Protein AF-A0A3N9XBM6-F1 (afdb_monomer_lite)

Foldseek 3Di:
DDDDPVVVQCCQQPNCCHPCNNDPHVLVVDDDPLNPDLVVLVVVLVVQVVVCVVVVNDVDDDDDDDPCRVVSSVVSNVVVD

Sequence (81 aa):
MPIRWRDAMNQALYGPDGFFVACTGPADHFRTSVHASPAFAGALLRLVAQVDAALGHPPRLDVVDVGAGRGELLRALVGLA

Structure (mmCIF, N/CA/C/O backbone):
data_AF-A0A3N9XBM6-F1
#
_entry.id   AF-A0A3N9XBM6-F1
#
loop_
_atom_site.group_PDB
_atom_site.id
_atom_site.type_symbol
_atom_site.label_atom_id
_atom_site.label_alt_id
_atom_site.label_comp_id
_atom_site.label_asym_id
_atom_site.label_entity_id
_atom_site.label_seq_id
_atom_site.pdbx_PDB_ins_code
_atom_site.Cartn_x
_atom_site.Cartn_y
_atom_site.Cartn_z
_atom_site.occupancy
_atom_site.B_iso_or_equiv
_atom_site.auth_seq_id
_atom_site.auth_comp_id
_atom_site.auth_asym_id
_atom_site.auth_atom_id
_atom_site.pdbx_PDB_model_num
ATOM 1 N N . MET A 1 1 ? 7.827 -7.274 -35.932 1.00 77.94 1 MET A N 1
ATOM 2 C CA . MET A 1 1 ? 6.418 -6.820 -35.942 1.00 77.94 1 MET A CA 1
ATOM 3 C C . MET A 1 1 ? 6.231 -5.790 -34.844 1.00 77.94 1 MET A C 1
ATOM 5 O O . MET A 1 1 ? 6.844 -5.967 -33.797 1.00 77.94 1 MET A O 1
ATOM 9 N N . PRO A 1 2 ? 5.418 -4.744 -35.053 1.00 88.19 2 PRO A N 1
ATOM 10 C CA . PRO A 1 2 ? 5.015 -3.869 -33.960 1.00 88.19 2 PRO A CA 1
ATOM 11 C C . PRO A 1 2 ? 4.223 -4.670 -32.914 1.00 88.19 2 PRO A C 1
ATOM 13 O O . PRO A 1 2 ? 3.394 -5.509 -33.270 1.00 88.19 2 PRO A O 1
ATOM 16 N N . ILE A 1 3 ? 4.500 -4.418 -31.636 1.00 96.25 3 ILE A N 1
ATOM 17 C CA . ILE A 1 3 ? 3.768 -4.987 -30.496 1.00 96.25 3 ILE A CA 1
ATOM 18 C C . ILE A 1 3 ? 2.781 -3.956 -29.944 1.00 96.25 3 ILE A C 1
ATOM 20 O O . ILE A 1 3 ? 2.960 -2.751 -30.135 1.00 96.25 3 ILE A O 1
ATOM 24 N N . ARG A 1 4 ? 1.723 -4.407 -29.257 1.00 97.69 4 ARG A N 1
ATOM 25 C CA . ARG A 1 4 ? 0.792 -3.478 -28.600 1.00 97.69 4 ARG A CA 1
ATOM 26 C C . ARG A 1 4 ? 1.508 -2.785 -27.449 1.00 97.69 4 ARG A C 1
ATOM 28 O O . ARG A 1 4 ? 2.292 -3.405 -26.738 1.00 97.69 4 ARG A O 1
ATOM 35 N N . TRP A 1 5 ? 1.157 -1.527 -27.201 1.00 96.69 5 TRP A N 1
ATOM 36 C CA . TRP A 1 5 ? 1.734 -0.754 -26.099 1.00 96.69 5 TRP A CA 1
ATOM 37 C C . TRP A 1 5 ? 1.595 -1.446 -24.736 1.00 96.69 5 TRP A C 1
ATOM 39 O O . TRP A 1 5 ? 2.537 -1.456 -23.953 1.00 96.69 5 TRP A O 1
ATOM 49 N N . ARG A 1 6 ? 0.447 -2.085 -24.466 1.00 97.06 6 ARG A N 1
ATOM 50 C CA . ARG A 1 6 ? 0.236 -2.862 -23.234 1.00 97.06 6 ARG A CA 1
ATOM 51 C C . ARG A 1 6 ? 1.267 -3.981 -23.079 1.00 97.06 6 ARG A C 1
ATOM 53 O O . ARG A 1 6 ? 1.798 -4.161 -21.990 1.00 97.06 6 ARG A O 1
ATOM 60 N N . ASP A 1 7 ? 1.546 -4.698 -24.160 1.00 96.81 7 ASP A N 1
ATOM 61 C CA . ASP A 1 7 ? 2.471 -5.830 -24.149 1.00 96.81 7 ASP A CA 1
ATOM 62 C C . ASP A 1 7 ? 3.917 -5.334 -24.007 1.00 96.81 7 ASP A C 1
ATOM 64 O O . ASP A 1 7 ? 4.690 -5.905 -23.239 1.00 96.81 7 ASP A O 1
ATOM 68 N N . ALA A 1 8 ? 4.248 -4.213 -24.662 1.00 96.38 8 ALA A N 1
ATOM 69 C CA . ALA A 1 8 ? 5.530 -3.526 -24.507 1.00 96.38 8 ALA A CA 1
ATOM 70 C C . ALA A 1 8 ? 5.765 -3.067 -23.058 1.00 96.38 8 ALA A C 1
ATOM 72 O O . ALA A 1 8 ? 6.809 -3.357 -22.480 1.00 96.38 8 ALA A O 1
ATOM 73 N N . MET A 1 9 ? 4.775 -2.403 -22.450 1.00 96.56 9 MET A N 1
ATOM 74 C CA . MET A 1 9 ? 4.822 -1.967 -21.051 1.00 96.56 9 MET A CA 1
ATOM 75 C C . MET A 1 9 ? 4.963 -3.151 -20.096 1.00 96.56 9 MET A C 1
ATOM 77 O O . MET A 1 9 ? 5.762 -3.096 -19.166 1.00 96.56 9 MET A O 1
ATOM 81 N N . ASN A 1 10 ? 4.222 -4.236 -20.333 1.00 95.88 10 ASN A N 1
ATOM 82 C CA . ASN A 1 10 ? 4.306 -5.423 -19.493 1.00 95.88 10 ASN A CA 1
ATOM 83 C C . ASN A 1 10 ? 5.697 -6.072 -19.561 1.00 95.88 10 ASN A C 1
ATOM 85 O O . ASN A 1 10 ? 6.251 -6.419 -18.523 1.00 95.88 10 ASN A O 1
ATOM 89 N N . GLN A 1 11 ? 6.294 -6.184 -20.754 1.00 94.50 11 GLN A N 1
ATOM 90 C CA . GLN A 1 11 ? 7.669 -6.678 -20.896 1.00 94.50 11 GLN A CA 1
ATOM 91 C C . GLN A 1 11 ? 8.686 -5.763 -20.210 1.00 94.50 11 GLN A C 1
ATOM 93 O O . GLN A 1 11 ? 9.530 -6.254 -19.468 1.00 94.50 11 GLN A O 1
ATOM 98 N N . ALA A 1 12 ? 8.588 -4.447 -20.411 1.00 92.75 12 ALA A N 1
ATOM 99 C CA . ALA A 1 12 ? 9.536 -3.492 -19.841 1.00 92.75 12 ALA A CA 1
ATOM 100 C C . ALA A 1 12 ? 9.472 -3.420 -18.305 1.00 92.75 12 ALA A C 1
ATOM 102 O O . ALA A 1 12 ? 10.490 -3.202 -17.654 1.00 92.75 12 ALA A O 1
ATOM 103 N N . LEU A 1 13 ? 8.287 -3.594 -17.712 1.00 91.75 13 LEU A N 1
ATOM 104 C CA . LEU A 1 13 ? 8.101 -3.517 -16.262 1.00 91.75 13 LEU A CA 1
ATOM 105 C C . LEU A 1 13 ? 8.289 -4.867 -15.562 1.00 91.75 13 LEU A C 1
ATOM 107 O O . LEU A 1 13 ? 8.918 -4.910 -14.507 1.00 91.75 13 LEU A O 1
ATOM 111 N N . TYR A 1 14 ? 7.758 -5.949 -16.134 1.00 92.00 14 TYR A N 1
ATOM 112 C CA . TYR A 1 14 ? 7.601 -7.246 -15.461 1.00 92.00 14 TYR A CA 1
ATOM 113 C C . TYR A 1 14 ? 8.188 -8.436 -16.233 1.00 92.00 14 TYR A C 1
ATOM 115 O O . TYR A 1 14 ? 8.032 -9.578 -15.803 1.00 92.00 14 TYR A O 1
ATOM 123 N N . GLY A 1 15 ? 8.830 -8.208 -17.383 1.00 93.12 15 GLY A N 1
ATOM 124 C CA . GLY A 1 15 ? 9.557 -9.257 -18.097 1.00 93.12 15 GLY A CA 1
ATOM 125 C C . GLY A 1 15 ? 10.780 -9.761 -17.316 1.00 93.12 15 GLY A C 1
ATOM 126 O O . GLY A 1 15 ? 11.119 -9.189 -16.282 1.00 93.12 15 GLY A O 1
ATOM 127 N N . PRO A 1 16 ? 11.476 -10.801 -17.811 1.00 91.12 16 PRO A N 1
ATOM 128 C CA . PRO A 1 16 ? 12.681 -11.338 -17.166 1.00 91.12 16 PRO A CA 1
ATOM 129 C C . PRO A 1 16 ? 13.753 -10.275 -16.875 1.00 91.12 16 PRO A C 1
ATOM 131 O O . PRO A 1 16 ? 14.358 -10.298 -15.809 1.00 91.12 16 PRO A O 1
ATOM 134 N N . ASP A 1 17 ? 13.907 -9.308 -17.784 1.00 89.56 17 ASP A N 1
ATOM 135 C CA . ASP A 1 17 ? 14.802 -8.148 -17.647 1.00 89.56 17 ASP A CA 1
ATOM 136 C C . ASP A 1 17 ? 14.043 -6.856 -17.273 1.00 89.56 17 ASP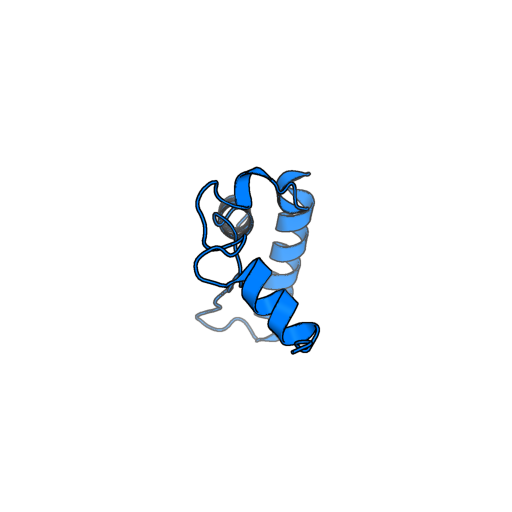 A C 1
ATOM 138 O O . ASP A 1 17 ? 14.533 -5.743 -17.463 1.00 89.56 17 ASP A O 1
ATOM 142 N N . GLY A 1 18 ? 12.798 -6.989 -16.811 1.00 90.56 18 GLY A N 1
ATOM 143 C CA . GLY A 1 18 ? 11.906 -5.871 -16.532 1.00 90.56 18 GLY A CA 1
ATOM 144 C C . GLY A 1 18 ? 12.317 -5.097 -15.284 1.00 90.56 18 GLY A C 1
ATOM 145 O O . GLY A 1 18 ? 12.902 -5.653 -14.359 1.00 90.56 18 GLY A O 1
ATOM 146 N N . PHE A 1 19 ? 11.962 -3.815 -15.223 1.00 87.50 19 PHE A N 1
ATOM 147 C CA . PHE A 1 19 ? 12.373 -2.903 -14.149 1.00 87.50 19 PHE A CA 1
ATOM 148 C C . PHE A 1 19 ? 12.045 -3.399 -12.728 1.00 87.50 19 PHE A C 1
ATOM 150 O O . PHE A 1 19 ? 12.833 -3.184 -11.815 1.00 87.50 19 PHE A O 1
ATOM 157 N N . PHE A 1 20 ? 10.901 -4.062 -12.520 1.00 85.31 20 PHE A N 1
ATOM 158 C CA . PHE A 1 20 ? 10.529 -4.603 -11.205 1.00 85.31 20 PHE A CA 1
ATOM 159 C C . PHE A 1 20 ? 11.125 -5.990 -10.909 1.00 85.31 20 PHE A C 1
ATOM 161 O O . PHE A 1 20 ? 10.942 -6.494 -9.801 1.00 85.31 20 PHE A O 1
ATOM 168 N N . VAL A 1 21 ? 11.802 -6.609 -11.880 1.00 87.19 21 VAL A N 1
ATOM 169 C CA . VAL A 1 21 ? 12.304 -7.993 -11.822 1.00 87.19 21 VAL A CA 1
ATOM 170 C C . VAL A 1 21 ? 13.835 -8.037 -11.812 1.00 87.19 21 VAL A C 1
ATOM 172 O O . VAL A 1 21 ? 14.419 -8.771 -11.017 1.00 87.19 21 VAL A O 1
ATOM 175 N N . ALA A 1 22 ? 14.491 -7.244 -12.661 1.00 80.81 22 ALA A N 1
ATOM 176 C CA . ALA A 1 22 ? 15.943 -7.154 -12.743 1.00 80.81 22 ALA A CA 1
ATOM 177 C C . ALA A 1 22 ? 16.519 -6.313 -11.582 1.00 80.81 22 ALA A C 1
ATOM 179 O O . ALA A 1 22 ? 15.980 -5.272 -11.219 1.00 80.81 22 ALA A O 1
ATOM 180 N N . CYS A 1 23 ? 17.607 -6.795 -10.973 1.00 66.19 23 CYS A N 1
ATOM 181 C CA . CYS A 1 23 ? 18.209 -6.274 -9.737 1.00 66.19 23 CYS A CA 1
ATOM 182 C C . CYS A 1 23 ? 18.685 -4.799 -9.774 1.00 66.19 23 CYS A C 1
ATOM 184 O O . CYS A 1 23 ? 19.095 -4.297 -10.813 1.00 66.19 23 CYS A O 1
ATOM 186 N N . THR A 1 24 ? 18.802 -4.228 -8.558 1.00 60.12 24 THR A N 1
ATOM 187 C CA . THR A 1 24 ? 18.653 -2.822 -8.087 1.00 60.12 24 THR A CA 1
ATOM 188 C C . THR A 1 24 ? 17.199 -2.527 -7.729 1.00 60.12 24 THR A C 1
ATOM 190 O O . THR A 1 24 ? 16.401 -2.059 -8.529 1.00 60.12 24 THR A O 1
ATOM 193 N N . GLY A 1 25 ? 16.818 -2.914 -6.507 1.00 58.44 25 GLY A N 1
ATOM 194 C CA . GLY A 1 25 ? 15.431 -2.897 -6.053 1.00 58.44 25 GLY A CA 1
ATOM 195 C C . GLY A 1 25 ? 14.724 -1.576 -6.402 1.00 58.44 25 GLY A C 1
ATOM 196 O O . GLY A 1 25 ? 15.189 -0.522 -5.972 1.00 58.44 25 GLY A O 1
ATOM 197 N N . PRO A 1 26 ? 13.577 -1.606 -7.108 1.00 60.84 26 PRO A N 1
ATOM 198 C CA . PRO A 1 26 ? 12.807 -0.416 -7.486 1.00 60.84 26 PRO A CA 1
ATOM 199 C C . PRO A 1 26 ? 12.572 0.544 -6.314 1.00 60.84 26 PRO A C 1
ATOM 201 O O . PRO A 1 26 ? 12.532 1.758 -6.483 1.00 60.84 26 PRO A O 1
ATOM 204 N N . ALA A 1 27 ? 12.454 -0.015 -5.107 1.00 61.81 27 ALA A N 1
ATOM 205 C CA . ALA A 1 27 ? 12.241 0.699 -3.858 1.00 61.81 27 ALA A CA 1
ATOM 206 C C . ALA A 1 27 ? 13.327 1.736 -3.508 1.00 61.81 27 ALA A C 1
ATOM 208 O O . ALA A 1 27 ? 13.032 2.661 -2.755 1.00 61.81 27 ALA A O 1
ATOM 209 N N . ASP A 1 28 ? 14.547 1.628 -4.042 1.00 65.62 28 ASP A N 1
ATOM 210 C CA . ASP A 1 28 ? 15.603 2.629 -3.823 1.00 65.62 28 ASP A CA 1
ATOM 211 C C . ASP A 1 28 ? 15.439 3.872 -4.709 1.00 65.62 28 ASP A C 1
ATOM 213 O O . ASP A 1 28 ? 15.979 4.934 -4.404 1.00 65.62 28 ASP A O 1
ATOM 217 N N . HIS A 1 29 ? 14.654 3.773 -5.784 1.00 69.00 29 HIS A N 1
ATOM 218 C CA . HIS A 1 29 ? 14.403 4.879 -6.709 1.00 69.00 29 HIS A CA 1
ATOM 219 C C . HIS A 1 29 ? 13.166 5.706 -6.335 1.00 69.00 29 HIS A C 1
ATOM 221 O O . HIS A 1 29 ? 12.969 6.798 -6.871 1.00 69.00 29 HIS A O 1
ATOM 227 N N . PHE A 1 30 ? 12.318 5.206 -5.429 1.00 75.56 30 PHE A N 1
ATOM 228 C CA . PHE A 1 30 ? 11.029 5.821 -5.134 1.00 75.56 30 PHE A CA 1
ATOM 229 C C . PHE A 1 30 ? 10.992 6.513 -3.778 1.00 75.56 30 PHE A C 1
ATOM 231 O O . PHE A 1 30 ? 11.192 5.913 -2.726 1.00 75.56 30 PHE A O 1
ATOM 238 N N . ARG A 1 31 ? 10.582 7.780 -3.807 1.00 82.38 31 ARG A N 1
ATOM 239 C CA . ARG A 1 31 ? 10.094 8.510 -2.639 1.00 82.38 31 ARG A CA 1
ATOM 240 C C . ARG A 1 31 ? 8.588 8.711 -2.793 1.00 82.38 31 ARG A C 1
ATOM 242 O O . ARG A 1 31 ? 8.143 9.609 -3.499 1.00 82.38 31 ARG A O 1
ATOM 249 N N . THR A 1 32 ? 7.806 7.844 -2.158 1.00 86.00 32 THR A N 1
ATOM 250 C CA . THR A 1 32 ? 6.331 7.922 -2.132 1.00 86.00 32 THR A CA 1
ATOM 251 C C . THR A 1 32 ? 5.825 8.746 -0.939 1.00 86.00 32 THR A C 1
ATOM 253 O O . THR A 1 32 ? 6.610 9.120 -0.067 1.00 86.00 32 THR A O 1
ATOM 256 N N . SER A 1 33 ? 4.513 8.999 -0.849 1.00 87.12 33 SER A N 1
ATOM 257 C CA . SER A 1 33 ? 3.891 9.775 0.243 1.00 87.12 33 SER A CA 1
ATOM 258 C C . SER A 1 33 ? 4.239 9.271 1.648 1.00 87.12 33 SER A C 1
ATOM 260 O O . SER A 1 33 ? 4.402 10.070 2.565 1.00 87.12 33 SER A O 1
ATOM 262 N N . VAL A 1 34 ? 4.419 7.957 1.806 1.00 86.88 34 VAL A N 1
ATOM 263 C CA . VAL A 1 34 ? 4.804 7.314 3.077 1.00 86.88 34 VAL A CA 1
ATOM 264 C C . VAL A 1 34 ? 6.183 7.779 3.560 1.00 86.88 34 VAL A C 1
ATOM 266 O O . VAL A 1 34 ? 6.430 7.858 4.757 1.00 86.88 34 VAL A O 1
ATOM 269 N N . HIS A 1 35 ? 7.072 8.144 2.637 1.00 84.44 35 HIS A N 1
ATOM 270 C CA . HIS A 1 35 ? 8.420 8.621 2.943 1.00 84.44 35 HIS A CA 1
ATOM 271 C C . HIS A 1 35 ? 8.464 10.121 3.273 1.00 84.44 35 HIS A C 1
ATOM 273 O O . HIS A 1 35 ? 9.502 10.628 3.699 1.00 84.44 35 HIS A O 1
ATOM 279 N N . ALA A 1 36 ? 7.379 10.861 3.017 1.00 87.44 36 ALA A N 1
ATOM 280 C CA . ALA A 1 36 ? 7.355 12.309 3.190 1.00 87.44 36 ALA A CA 1
ATOM 281 C C . ALA A 1 36 ? 7.102 12.711 4.648 1.00 87.44 36 ALA A C 1
ATOM 283 O O . ALA A 1 36 ? 7.798 13.586 5.162 1.00 87.44 36 ALA A O 1
ATOM 284 N N . SER A 1 37 ? 6.117 12.089 5.304 1.00 89.19 37 SER A N 1
ATOM 285 C CA . SER A 1 37 ? 5.796 12.315 6.716 1.00 89.19 37 SER A CA 1
ATOM 286 C C . SER A 1 37 ? 4.845 11.237 7.265 1.00 89.19 37 SER A C 1
ATOM 288 O O . SER A 1 37 ? 4.201 10.528 6.485 1.00 89.19 37 SER A O 1
ATOM 290 N N . PRO A 1 38 ? 4.657 11.156 8.598 1.00 89.06 38 PRO A N 1
ATOM 291 C CA . PRO A 1 38 ? 3.680 10.250 9.210 1.00 89.06 38 PRO A CA 1
ATOM 292 C C . PRO A 1 38 ? 2.212 10.563 8.869 1.00 89.06 38 PRO A C 1
ATOM 294 O O . PRO A 1 38 ? 1.334 9.742 9.133 1.00 89.06 38 PRO A O 1
ATOM 297 N N . ALA A 1 39 ? 1.915 11.736 8.295 1.00 95.19 39 ALA A N 1
ATOM 298 C CA . ALA A 1 39 ? 0.543 12.205 8.095 1.00 95.19 39 ALA A CA 1
ATOM 299 C C . ALA A 1 39 ? -0.282 11.272 7.197 1.00 95.19 39 ALA A C 1
ATOM 301 O O . ALA A 1 39 ? -1.464 11.056 7.456 1.00 95.19 39 ALA A O 1
ATOM 302 N N . PHE A 1 40 ? 0.344 10.692 6.170 1.00 95.19 40 PHE A N 1
ATOM 303 C CA . PHE A 1 40 ? -0.340 9.782 5.255 1.00 95.19 40 PHE A CA 1
ATOM 304 C C . PHE A 1 40 ? -0.772 8.485 5.955 1.00 95.19 40 PHE A C 1
ATOM 306 O O . PHE A 1 40 ? -1.934 8.093 5.864 1.00 95.19 40 PHE A O 1
ATOM 313 N N . ALA A 1 41 ? 0.132 7.864 6.717 1.00 95.81 41 ALA A N 1
ATOM 314 C CA . ALA A 1 41 ? -0.188 6.670 7.496 1.00 95.81 41 ALA A CA 1
ATOM 315 C C . ALA A 1 41 ? -1.244 6.971 8.575 1.00 95.81 41 ALA A C 1
ATOM 317 O O . ALA A 1 41 ? -2.190 6.206 8.736 1.00 95.81 41 ALA A O 1
ATOM 318 N N . GLY A 1 42 ? -1.160 8.127 9.243 1.00 97.06 42 GLY A N 1
ATOM 319 C CA . GLY A 1 42 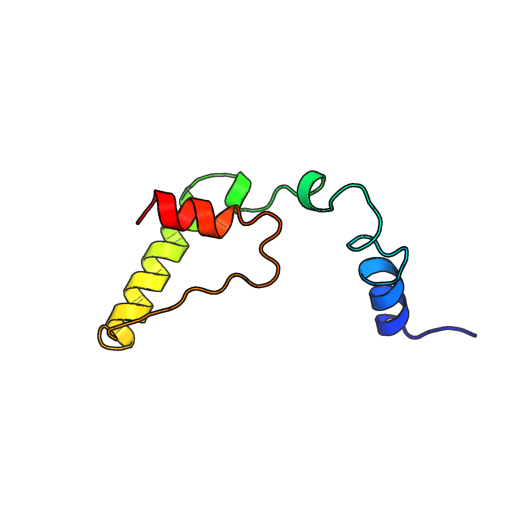? -2.167 8.550 10.221 1.00 97.06 42 GLY A CA 1
ATOM 320 C C . GLY A 1 42 ? -3.558 8.762 9.614 1.00 97.06 42 GLY A C 1
ATOM 321 O O . GLY A 1 42 ? -4.560 8.387 10.221 1.00 97.06 42 GLY A O 1
ATOM 322 N N . ALA A 1 43 ? -3.643 9.326 8.407 1.00 97.38 43 ALA A N 1
ATOM 323 C CA . ALA A 1 43 ? -4.911 9.471 7.695 1.00 97.38 43 ALA A CA 1
ATOM 324 C C . ALA A 1 43 ? -5.518 8.107 7.321 1.00 97.38 43 ALA A C 1
ATOM 326 O O . ALA A 1 43 ? -6.715 7.900 7.513 1.00 97.38 43 ALA A O 1
ATOM 327 N N . LEU A 1 44 ? -4.695 7.165 6.850 1.00 97.19 44 LEU A N 1
ATOM 328 C CA . LEU A 1 44 ? -5.142 5.806 6.540 1.00 97.19 44 LEU A CA 1
ATOM 329 C C . LEU A 1 44 ? -5.589 5.039 7.786 1.00 97.19 44 LEU A C 1
ATOM 331 O O . LEU A 1 44 ? -6.617 4.375 7.733 1.00 97.19 44 LEU A O 1
ATOM 335 N N . LEU A 1 45 ? -4.893 5.175 8.916 1.00 97.44 45 LEU A N 1
ATOM 336 C CA . LEU A 1 45 ? -5.312 4.544 10.170 1.00 97.44 45 LEU A CA 1
ATOM 337 C C . LEU A 1 45 ? -6.694 5.040 10.622 1.00 97.44 45 LEU A C 1
ATOM 339 O O . LEU A 1 45 ? -7.539 4.244 11.027 1.00 97.44 45 LEU A O 1
ATOM 343 N N . ARG A 1 46 ? -6.966 6.345 10.482 1.00 98.19 46 ARG A N 1
ATOM 344 C CA . ARG A 1 46 ? -8.304 6.904 10.749 1.00 98.19 46 ARG A CA 1
ATOM 345 C C . ARG A 1 46 ? -9.363 6.320 9.819 1.00 98.19 46 ARG A C 1
ATOM 347 O O . ARG A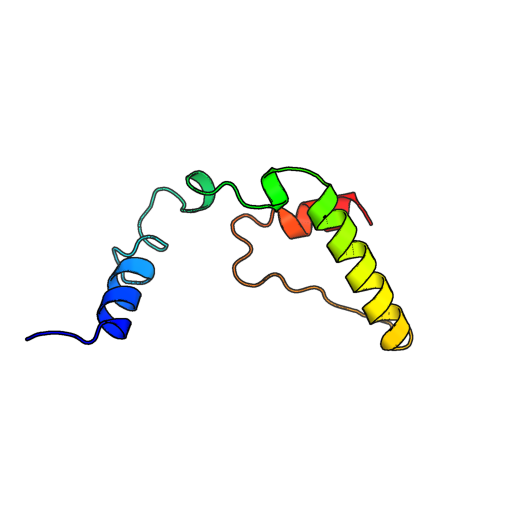 1 46 ? -10.458 6.016 10.281 1.00 98.19 46 ARG A O 1
ATOM 354 N N . LEU A 1 47 ? -9.044 6.149 8.536 1.00 97.94 47 LEU A N 1
ATOM 35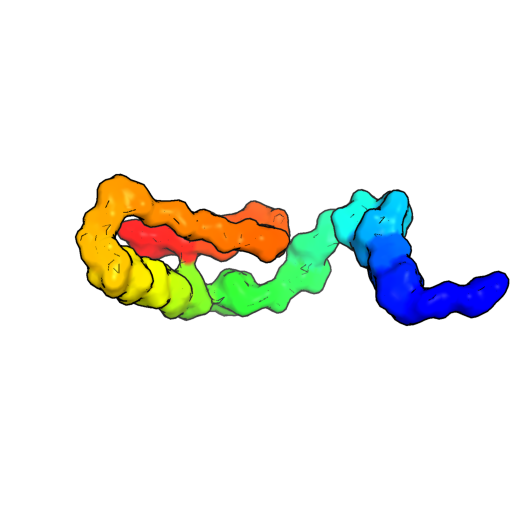5 C CA . LEU A 1 47 ? -9.950 5.511 7.583 1.00 97.94 47 LEU A CA 1
ATOM 356 C C . LEU A 1 47 ? -10.213 4.046 7.957 1.00 97.94 47 LEU A C 1
ATOM 358 O O . LEU A 1 47 ? -11.362 3.621 7.943 1.00 97.94 47 LEU A O 1
ATOM 362 N N . VAL A 1 48 ? -9.183 3.290 8.347 1.00 97.75 48 VAL A N 1
ATOM 363 C CA . VAL A 1 48 ? -9.333 1.899 8.808 1.00 97.75 48 VAL A CA 1
ATOM 364 C C . VAL A 1 48 ? -10.260 1.828 10.023 1.00 97.75 48 VAL A C 1
ATOM 366 O O . VAL A 1 48 ? -11.177 1.014 10.022 1.00 97.75 48 VAL A O 1
ATOM 369 N N . ALA A 1 49 ? -10.103 2.719 11.006 1.00 97.75 49 ALA A N 1
ATOM 370 C CA . ALA A 1 49 ? -10.992 2.777 12.168 1.00 97.75 49 ALA A CA 1
ATOM 371 C C . ALA A 1 49 ? -12.451 3.108 11.791 1.00 97.75 49 ALA A C 1
ATOM 373 O O . ALA A 1 49 ? -13.387 2.550 12.358 1.00 97.75 49 ALA A O 1
ATOM 374 N N . GLN A 1 50 ? -12.660 3.993 10.810 1.00 98.56 50 GLN A N 1
ATOM 375 C CA . GLN A 1 50 ? -13.998 4.295 10.290 1.00 98.56 50 GLN A CA 1
ATOM 376 C C . GLN A 1 50 ? -14.622 3.091 9.577 1.00 98.56 50 GLN A C 1
ATOM 378 O O . GLN A 1 50 ? -15.815 2.841 9.740 1.00 98.56 50 GLN A O 1
ATOM 383 N N . VAL A 1 51 ? -13.829 2.341 8.808 1.00 98.38 51 VAL A N 1
ATOM 384 C CA . VAL A 1 51 ? -14.277 1.113 8.139 1.00 98.38 51 VAL A CA 1
ATOM 385 C C . VAL A 1 51 ? -14.617 0.031 9.162 1.00 98.38 51 VAL A C 1
ATOM 387 O O . VAL A 1 51 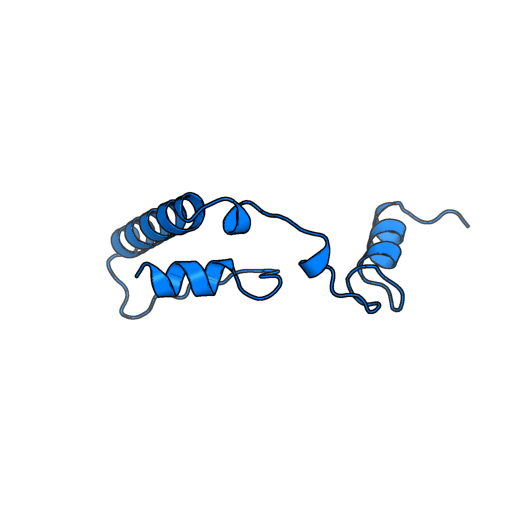? -15.676 -0.575 9.050 1.00 98.38 51 VAL A O 1
ATOM 390 N N . ASP A 1 52 ? -13.780 -0.172 10.180 1.00 98.31 52 ASP A N 1
ATOM 391 C CA . ASP A 1 52 ? -14.039 -1.124 11.266 1.00 98.31 52 ASP A CA 1
ATOM 392 C C . ASP A 1 52 ? -15.376 -0.836 11.969 1.00 98.31 52 ASP A C 1
ATOM 394 O O . ASP A 1 52 ? -16.228 -1.716 12.098 1.00 98.31 52 ASP A O 1
ATOM 398 N N . ALA A 1 53 ? -15.613 0.432 12.321 1.00 98.50 53 ALA A N 1
ATOM 399 C CA . ALA A 1 53 ? -16.876 0.870 12.910 1.00 98.50 53 ALA A CA 1
ATOM 400 C C . ALA A 1 53 ? -18.068 0.681 11.955 1.00 98.50 53 ALA A C 1
ATOM 402 O O . ALA A 1 53 ? -19.125 0.207 12.372 1.00 98.50 53 ALA A O 1
ATOM 403 N N . ALA A 1 54 ? -17.911 1.007 10.668 1.00 98.50 54 ALA A N 1
ATOM 404 C CA . ALA A 1 54 ? -18.963 0.832 9.662 1.00 98.50 54 ALA A CA 1
ATOM 405 C C . ALA A 1 54 ? -19.310 -0.646 9.406 1.00 98.50 54 ALA A C 1
ATOM 407 O O . ALA A 1 54 ? -20.444 -0.959 9.047 1.00 98.50 54 ALA A O 1
ATOM 408 N N . LEU A 1 55 ? -18.351 -1.551 9.613 1.00 98.44 55 LEU A N 1
ATOM 409 C CA . LEU A 1 55 ? -18.543 -3.001 9.556 1.00 98.44 55 LEU A CA 1
ATOM 410 C C . LEU A 1 55 ? -19.068 -3.592 10.875 1.00 98.44 55 LEU A C 1
ATOM 412 O O . LEU A 1 55 ? -19.327 -4.793 10.937 1.00 98.44 55 LEU A O 1
ATOM 416 N N . GLY A 1 56 ? -19.250 -2.771 11.915 1.00 98.44 56 GLY A N 1
ATOM 417 C CA . GLY A 1 56 ? -19.769 -3.202 13.211 1.00 98.44 56 GLY A CA 1
ATOM 418 C C . GLY A 1 56 ? -18.745 -3.921 14.089 1.00 98.44 56 GLY A C 1
ATOM 419 O O . GLY A 1 56 ? -19.138 -4.793 14.860 1.00 98.44 56 GLY A O 1
ATOM 420 N N . HIS A 1 57 ? -17.461 -3.567 13.983 1.00 98.06 57 HIS A N 1
ATOM 421 C CA . HIS A 1 57 ? -16.357 -4.148 14.757 1.00 98.06 57 HIS A CA 1
ATOM 422 C C . HIS A 1 57 ? -16.278 -5.680 14.646 1.00 98.06 57 HIS A C 1
ATOM 424 O O . HIS A 1 57 ? -16.457 -6.394 15.642 1.00 98.06 57 HIS A O 1
ATOM 430 N N . PRO A 1 58 ? -16.036 -6.227 13.437 1.00 98.12 58 PRO A N 1
ATOM 431 C CA . PRO A 1 58 ? -15.820 -7.657 13.286 1.00 98.12 58 PRO A CA 1
ATOM 432 C C . PRO A 1 58 ? -14.650 -8.127 14.171 1.00 98.12 58 PRO A C 1
ATOM 434 O O . PRO A 1 58 ? -13.684 -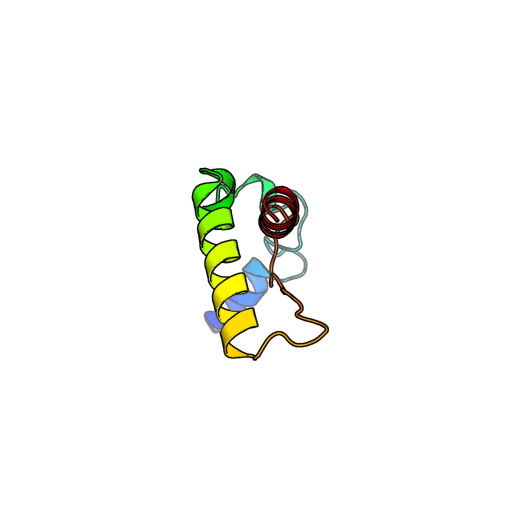7.394 14.373 1.00 98.12 58 PRO A O 1
ATOM 437 N N . PRO A 1 59 ? -14.661 -9.385 14.650 1.00 97.56 59 PRO A N 1
ATOM 438 C CA . PRO A 1 59 ? -13.585 -9.920 15.492 1.00 97.56 59 PRO A CA 1
ATOM 439 C C . PRO A 1 59 ? -12.217 -9.955 14.793 1.00 97.56 59 PRO A C 1
ATOM 441 O O . PRO A 1 59 ? -11.192 -10.145 15.445 1.00 97.56 59 PRO A O 1
ATOM 444 N N . ARG A 1 60 ? -12.194 -9.799 13.465 1.00 96.94 60 ARG A N 1
ATOM 445 C CA . ARG A 1 60 ? -10.986 -9.664 12.659 1.00 96.94 60 ARG A CA 1
ATOM 446 C C . ARG A 1 60 ? -11.239 -8.709 11.497 1.00 96.94 60 ARG A C 1
ATOM 448 O O . ARG A 1 60 ? -12.202 -8.890 10.755 1.00 96.94 60 ARG A O 1
ATOM 455 N N . LEU A 1 61 ? -10.315 -7.774 11.304 1.00 96.19 61 LEU A N 1
ATOM 456 C CA . LEU A 1 61 ? -10.223 -6.913 10.131 1.00 96.19 61 LEU A CA 1
ATOM 457 C C . LEU A 1 61 ? -8.784 -6.957 9.606 1.00 96.19 61 LEU A C 1
ATOM 459 O O . LEU A 1 61 ? -7.849 -6.659 10.346 1.00 96.19 61 LEU A O 1
ATOM 463 N N . ASP A 1 62 ? -8.602 -7.339 8.342 1.00 96.06 62 ASP A N 1
ATOM 464 C CA . ASP A 1 62 ? -7.284 -7.401 7.706 1.00 96.06 62 ASP A CA 1
ATOM 465 C C . ASP A 1 62 ? -7.054 -6.174 6.811 1.00 96.06 62 ASP A C 1
ATOM 467 O O . ASP A 1 62 ? -7.905 -5.814 5.996 1.00 96.06 62 ASP A O 1
ATOM 471 N N . VAL A 1 63 ? -5.872 -5.561 6.917 1.00 95.25 63 VAL A N 1
ATOM 472 C CA . VAL A 1 63 ? -5.417 -4.487 6.020 1.00 95.25 63 VAL A CA 1
ATOM 473 C C . VAL A 1 63 ? -4.381 -5.060 5.055 1.00 95.25 63 VAL A C 1
ATOM 475 O O . VAL A 1 63 ? -3.345 -5.566 5.484 1.00 95.25 63 VAL A O 1
ATOM 478 N N . VAL A 1 64 ? -4.652 -4.976 3.749 1.00 95.94 64 VAL A N 1
ATOM 479 C CA . VAL A 1 64 ? -3.788 -5.526 2.691 1.00 95.94 64 VAL A CA 1
ATOM 480 C C . VAL A 1 64 ? -3.204 -4.395 1.845 1.00 95.94 64 VAL A C 1
ATOM 482 O O . VAL A 1 64 ? -3.946 -3.636 1.227 1.00 95.94 64 VAL A O 1
ATOM 485 N N . ASP A 1 65 ? -1.874 -4.310 1.791 1.00 94.19 65 ASP A N 1
ATOM 486 C CA . ASP A 1 65 ? -1.132 -3.371 0.939 1.00 94.19 65 ASP A CA 1
ATOM 487 C C . ASP A 1 65 ? -0.626 -4.090 -0.325 1.00 94.19 65 ASP A C 1
ATOM 489 O O . ASP A 1 65 ? 0.253 -4.955 -0.267 1.00 94.19 65 ASP A O 1
ATOM 493 N N . VAL A 1 66 ? -1.225 -3.777 -1.477 1.00 94.06 66 VAL A N 1
ATOM 494 C CA . VAL A 1 66 ? -0.911 -4.420 -2.760 1.00 94.06 66 VAL A CA 1
ATOM 495 C C . VAL A 1 66 ? 0.215 -3.658 -3.448 1.00 94.06 66 VAL A C 1
ATOM 497 O O . VAL A 1 66 ? 0.043 -2.514 -3.859 1.00 94.06 66 VAL A O 1
ATOM 500 N N . GLY A 1 67 ? 1.361 -4.317 -3.626 1.00 88.19 67 GLY A N 1
ATOM 501 C CA . GLY A 1 67 ? 2.560 -3.657 -4.147 1.00 88.19 67 GLY A CA 1
ATOM 502 C C . GLY A 1 67 ? 3.266 -2.819 -3.082 1.00 88.19 67 GLY A C 1
ATOM 503 O O . GLY A 1 67 ? 3.789 -1.753 -3.395 1.00 88.19 67 GLY A O 1
ATOM 504 N N . ALA A 1 68 ? 3.312 -3.324 -1.845 1.00 88.94 68 ALA A N 1
ATOM 505 C CA . ALA A 1 68 ? 3.795 -2.637 -0.646 1.00 88.94 68 ALA A CA 1
ATOM 506 C C . ALA A 1 68 ? 5.256 -2.136 -0.687 1.00 88.94 68 ALA A C 1
ATOM 508 O O . ALA A 1 68 ? 5.757 -1.628 0.314 1.00 88.94 68 ALA A O 1
ATOM 509 N N . GLY A 1 69 ? 5.984 -2.298 -1.795 1.00 85.94 69 GLY A N 1
ATOM 510 C CA . GLY A 1 69 ? 7.408 -1.985 -1.874 1.00 85.94 69 GLY A CA 1
ATOM 511 C C . GLY A 1 69 ? 8.184 -2.823 -0.862 1.00 85.94 69 GLY A C 1
ATOM 512 O O . GLY A 1 69 ? 8.207 -4.049 -0.967 1.00 85.94 69 GLY A O 1
ATOM 513 N N . ARG A 1 70 ? 8.783 -2.178 0.148 1.00 84.56 70 ARG A N 1
ATOM 514 C CA . ARG A 1 70 ? 9.420 -2.887 1.270 1.00 84.56 70 ARG A CA 1
ATOM 515 C C . ARG A 1 70 ? 8.524 -2.971 2.499 1.00 84.56 70 ARG A C 1
ATOM 517 O O . ARG A 1 70 ? 9.012 -3.393 3.543 1.00 84.56 70 ARG A O 1
ATOM 524 N N . GLY A 1 71 ? 7.260 -2.565 2.434 1.00 90.38 71 GLY A N 1
ATOM 525 C CA . GLY A 1 71 ? 6.300 -2.589 3.541 1.00 90.38 71 GLY A CA 1
ATOM 526 C C . GLY A 1 71 ? 6.349 -1.354 4.441 1.00 90.38 71 GLY A C 1
ATOM 527 O O . GLY A 1 71 ? 5.977 -1.434 5.611 1.00 90.38 71 GLY A O 1
ATOM 528 N N . GLU A 1 72 ? 6.846 -0.221 3.939 1.00 91.88 72 GLU A N 1
ATOM 529 C CA . GLU A 1 72 ? 6.968 1.024 4.703 1.00 91.88 72 GLU A CA 1
ATOM 530 C C . GLU A 1 72 ? 5.622 1.494 5.267 1.00 91.88 72 GLU A C 1
ATOM 532 O O . GLU A 1 72 ? 5.564 1.908 6.424 1.00 91.88 72 GLU A O 1
ATOM 537 N N . LEU A 1 73 ? 4.536 1.382 4.490 1.00 92.94 73 LEU A N 1
ATOM 538 C CA . LEU A 1 73 ? 3.202 1.787 4.933 1.00 92.94 73 LEU A CA 1
ATOM 539 C C . LEU A 1 73 ? 2.696 0.906 6.077 1.00 92.94 73 LEU A C 1
ATOM 541 O O . LEU A 1 73 ? 2.300 1.428 7.115 1.00 92.94 73 LEU A O 1
ATOM 545 N N . LEU A 1 74 ? 2.738 -0.417 5.909 1.00 94.50 74 LEU A N 1
ATOM 546 C CA . LEU A 1 74 ? 2.274 -1.355 6.934 1.00 94.50 74 LEU A CA 1
ATOM 547 C C . LEU A 1 74 ? 3.065 -1.202 8.239 1.00 94.50 74 LEU A C 1
ATOM 549 O O . LEU A 1 74 ? 2.468 -1.178 9.313 1.00 94.50 74 LEU A O 1
ATOM 553 N N . ARG A 1 75 ? 4.391 -1.011 8.164 1.00 93.88 75 ARG A N 1
ATOM 554 C CA . ARG A 1 75 ? 5.208 -0.708 9.352 1.00 93.88 75 ARG A CA 1
ATOM 555 C C . ARG A 1 75 ? 4.801 0.606 10.016 1.00 93.88 75 ARG A C 1
ATOM 557 O O . ARG A 1 75 ? 4.719 0.656 11.239 1.00 93.88 75 ARG A O 1
ATOM 564 N N . ALA A 1 76 ? 4.543 1.652 9.232 1.00 94.12 76 ALA A N 1
ATOM 565 C CA . ALA A 1 76 ? 4.096 2.935 9.765 1.00 94.12 76 ALA A CA 1
ATOM 566 C C . ALA A 1 76 ? 2.716 2.834 10.433 1.00 94.12 76 ALA A C 1
ATOM 568 O O . ALA A 1 76 ? 2.521 3.421 11.490 1.00 94.12 76 ALA A O 1
ATOM 569 N N . LEU A 1 77 ? 1.782 2.068 9.859 1.00 95.44 77 LEU A N 1
ATOM 570 C CA . LEU A 1 77 ? 0.469 1.815 10.460 1.00 95.44 77 LEU A CA 1
ATOM 571 C C . LEU A 1 77 ? 0.591 1.077 11.795 1.00 95.44 77 LEU A C 1
ATOM 573 O O . LEU A 1 77 ? -0.003 1.518 12.771 1.00 95.44 77 LEU A O 1
ATOM 577 N N . VAL A 1 78 ? 1.402 0.015 11.862 1.00 93.69 78 VAL A N 1
ATOM 578 C CA . VAL A 1 78 ? 1.659 -0.719 13.117 1.00 93.69 78 VAL A CA 1
ATOM 579 C C . VAL A 1 78 ? 2.306 0.176 14.174 1.00 93.69 78 VAL A C 1
ATOM 581 O O . VAL A 1 78 ? 1.990 0.049 15.345 1.00 93.69 78 VAL A O 1
ATOM 584 N N . GLY A 1 79 ? 3.193 1.094 13.783 1.00 93.12 79 GLY A N 1
ATOM 585 C CA . GLY A 1 79 ? 3.803 2.041 14.722 1.00 93.12 79 GLY A CA 1
ATOM 586 C C . GLY A 1 79 ? 2.868 3.155 15.215 1.00 93.12 79 GLY A C 1
ATOM 587 O O . GLY A 1 79 ? 3.232 3.861 16.152 1.00 93.12 79 GLY A O 1
ATOM 588 N N . LEU A 1 80 ? 1.713 3.352 14.570 1.00 91.19 80 LEU A N 1
ATOM 589 C CA . LEU A 1 80 ? 0.723 4.378 14.918 1.00 91.19 80 LEU A CA 1
ATOM 590 C C . LEU A 1 80 ? -0.516 3.821 15.635 1.00 91.19 80 LEU A C 1
ATOM 592 O O . LEU A 1 80 ? -1.240 4.613 16.239 1.00 91.19 80 LEU A O 1
ATOM 596 N N . ALA A 1 81 ? -0.786 2.521 15.501 1.00 83.81 81 ALA A N 1
ATOM 597 C CA . ALA A 1 81 ? -1.891 1.812 16.148 1.00 83.81 81 ALA A CA 1
ATOM 598 C C . ALA A 1 81 ? -1.546 1.446 17.598 1.00 83.81 81 ALA A C 1
ATOM 600 O O . ALA A 1 81 ? -2.466 1.537 18.441 1.00 83.81 81 ALA A O 1
#

Organism: NCBI:txid2203716

InterPro domains:
  IPR029063 S-adenosyl-L-methionine-dependent methyltransferase superfamily [SSF53335] (2-77)
  IPR038375 Protein arginine methyltransferase NDUFAF7 superfamily [G3DSA:3.40.50.12710] (1-80)

pLDDT: mean 90.21, std 9.82, range [58.44, 98.56]

Radius of gyration: 17.62 Å; chains: 1; bounding box: 38×24×52 Å

Secondary structure (DSSP, 8-state):
-PPPHHHHHHHHHHSTT-TTTSSS-GGGT---GGGT-THHHHHHHHHHHHHHHHTT--S------TT-TTTHHHHHHHHH-